Protein AF-A0A356HXI4-F1 (afdb_monomer_lite)

Foldseek 3Di:
DDDDVQVVCCVVPVDGDDDDPDDDDDDDPPPPPDDDDDDDDDDDDDDD

Radius of gyration: 15.2 Å; chains: 1; bounding box: 26×24×34 Å

Sequence (48 aa):
MYREIYEDYKKLFGKEPTRIIGIAIMTDTDNTGGSAVAYYDDIVLVSN

Secondary structure (DSSP, 8-state):
----HHHHHHHHHSSPPPPP---------TTTS---------------

pLDDT: mean 85.81, std 11.58, range [50.69, 97.06]

Structure (mmCIF, N/CA/C/O backbone):
data_AF-A0A356HXI4-F1
#
_entry.id   AF-A0A356HXI4-F1
#
loop_
_atom_site.group_PDB
_atom_site.id
_atom_site.type_symbol
_atom_site.label_atom_id
_atom_site.label_alt_id
_atom_site.label_comp_id
_atom_site.label_asym_id
_atom_site.label_entity_id
_atom_site.label_seq_id
_atom_site.pdbx_PDB_ins_code
_atom_site.Cartn_x
_atom_site.Cartn_y
_atom_site.Cartn_z
_atom_site.occupancy
_atom_site.B_iso_or_equiv
_atom_site.auth_seq_id
_atom_site.auth_comp_id
_atom_site.auth_asym_id
_atom_site.auth_atom_id
_atom_site.pdbx_PDB_model_num
ATOM 1 N N . MET A 1 1 ? 12.503 -10.903 10.856 1.00 50.69 1 MET A N 1
ATOM 2 C CA . MET A 1 1 ? 12.098 -9.845 11.807 1.00 50.69 1 MET A CA 1
ATOM 3 C C . MET A 1 1 ? 10.719 -9.366 11.390 1.00 50.69 1 MET A C 1
ATOM 5 O O . MET A 1 1 ? 10.608 -8.806 10.310 1.00 50.69 1 MET A O 1
ATOM 9 N N . TYR A 1 2 ? 9.673 -9.669 12.160 1.00 56.62 2 TYR A N 1
ATOM 10 C CA . TYR A 1 2 ? 8.324 -9.161 11.889 1.00 56.62 2 TYR A CA 1
ATOM 11 C C . TYR A 1 2 ? 8.244 -7.710 12.373 1.00 56.62 2 TYR A C 1
ATOM 13 O O . TYR A 1 2 ? 8.723 -7.412 13.467 1.00 56.62 2 TYR A O 1
ATOM 21 N N . ARG A 1 3 ? 7.699 -6.811 11.554 1.00 74.12 3 ARG A N 1
ATOM 22 C CA . ARG A 1 3 ? 7.495 -5.404 11.909 1.00 74.12 3 ARG A CA 1
ATOM 23 C C . ARG A 1 3 ? 6.003 -5.167 12.065 1.00 74.12 3 ARG A C 1
ATOM 25 O O . ARG A 1 3 ? 5.244 -5.403 11.130 1.00 74.12 3 ARG A O 1
ATOM 32 N N . GLU A 1 4 ? 5.594 -4.704 13.238 1.00 90.62 4 GLU A N 1
ATOM 33 C CA . GLU A 1 4 ? 4.196 -4.407 13.516 1.00 90.62 4 GLU A CA 1
ATOM 34 C C . GLU A 1 4 ? 3.884 -2.958 13.125 1.00 90.62 4 GLU A C 1
ATOM 36 O O . GLU A 1 4 ? 4.142 -2.013 13.868 1.00 90.62 4 GLU A O 1
ATOM 41 N N . ILE A 1 5 ? 3.342 -2.785 11.919 1.00 90.56 5 ILE A N 1
ATOM 42 C CA . ILE A 1 5 ? 3.055 -1.464 11.333 1.00 90.56 5 ILE A CA 1
ATOM 43 C C . ILE A 1 5 ? 2.088 -0.653 12.209 1.00 90.56 5 ILE A C 1
ATOM 45 O O . ILE A 1 5 ? 2.194 0.570 12.283 1.00 90.56 5 ILE A O 1
ATOM 49 N N . TYR A 1 6 ? 1.170 -1.329 12.900 1.00 91.75 6 TYR A N 1
ATOM 50 C CA . TYR A 1 6 ? 0.205 -0.702 13.798 1.00 91.75 6 TYR A CA 1
ATOM 51 C C . TYR A 1 6 ? 0.883 0.012 14.980 1.00 91.75 6 TYR A C 1
ATOM 53 O O . TYR A 1 6 ? 0.614 1.188 15.232 1.00 91.75 6 TYR A O 1
ATOM 61 N N . GLU A 1 7 ? 1.826 -0.649 15.654 1.00 94.56 7 GLU A N 1
ATOM 62 C CA . GLU A 1 7 ? 2.574 -0.038 16.760 1.00 94.56 7 GLU A CA 1
ATOM 63 C C . GLU A 1 7 ? 3.477 1.101 16.291 1.00 94.56 7 GLU A C 1
ATOM 65 O O . GLU A 1 7 ? 3.614 2.119 16.971 1.00 94.56 7 GLU A O 1
ATOM 70 N N . ASP A 1 8 ? 4.058 0.972 15.102 1.00 94.00 8 ASP A N 1
ATOM 71 C CA . ASP A 1 8 ? 4.879 2.034 14.533 1.00 94.00 8 ASP A CA 1
ATOM 72 C C . ASP A 1 8 ? 4.061 3.270 14.162 1.00 94.00 8 ASP A C 1
ATOM 74 O O . ASP A 1 8 ? 4.508 4.387 14.420 1.00 94.00 8 ASP A O 1
ATOM 78 N N . TYR A 1 9 ? 2.847 3.098 13.630 1.00 94.50 9 TYR A N 1
ATOM 79 C CA . TYR A 1 9 ? 1.933 4.216 13.405 1.00 94.50 9 TYR A CA 1
ATOM 80 C C . TYR A 1 9 ? 1.661 4.963 14.715 1.00 94.50 9 TYR A C 1
ATOM 82 O O . TYR A 1 9 ? 1.817 6.184 14.776 1.00 94.50 9 TYR A O 1
ATOM 90 N N . LYS A 1 10 ? 1.313 4.241 15.788 1.00 96.12 10 LYS A N 1
ATOM 91 C CA . LYS A 1 10 ? 1.036 4.858 17.093 1.00 96.12 10 LYS A CA 1
ATOM 92 C C . LYS A 1 10 ? 2.247 5.600 17.649 1.00 96.12 10 LYS A C 1
ATOM 94 O O . LYS A 1 10 ? 2.091 6.708 18.152 1.00 96.12 10 LYS A O 1
ATOM 99 N N . LYS A 1 11 ? 3.454 5.040 17.523 1.00 95.56 11 LYS A N 1
ATOM 100 C CA . LYS A 1 11 ? 4.696 5.704 17.955 1.00 95.56 11 LYS A CA 1
ATOM 101 C C . LYS A 1 11 ? 4.999 6.967 17.152 1.00 95.56 11 LYS A C 1
ATOM 103 O O . LYS A 1 11 ? 5.410 7.963 17.736 1.00 95.56 11 LYS A O 1
ATOM 108 N N . LEU A 1 12 ? 4.810 6.928 15.833 1.00 96.69 12 LEU A N 1
ATOM 109 C CA . LEU A 1 12 ? 5.130 8.048 14.942 1.00 96.69 12 LEU A CA 1
ATOM 110 C C . LEU A 1 12 ? 4.114 9.188 15.038 1.00 96.69 12 LEU A C 1
ATOM 112 O O . LEU A 1 12 ? 4.494 10.354 14.967 1.00 96.69 12 LEU A O 1
ATOM 116 N N . PHE A 1 13 ? 2.832 8.861 15.189 1.00 95.50 13 PHE A N 1
ATOM 117 C CA . PHE A 1 13 ? 1.743 9.835 15.096 1.00 95.50 13 PHE A CA 1
ATOM 118 C C . PHE A 1 13 ? 1.022 10.095 16.425 1.00 95.50 13 PHE A C 1
ATOM 120 O O . PHE A 1 13 ? 0.175 10.986 16.484 1.00 95.50 13 PHE A O 1
ATOM 127 N N . GLY A 1 14 ? 1.337 9.345 17.487 1.00 97.06 14 GLY A N 1
ATOM 128 C CA . GLY A 1 14 ? 0.821 9.555 18.845 1.00 97.06 14 GLY A CA 1
ATOM 129 C C . GLY A 1 14 ? -0.676 9.281 19.016 1.00 97.06 14 GLY A C 1
ATOM 130 O O . GLY A 1 14 ? -1.276 9.754 19.978 1.00 97.06 14 GLY A O 1
ATOM 131 N N . LYS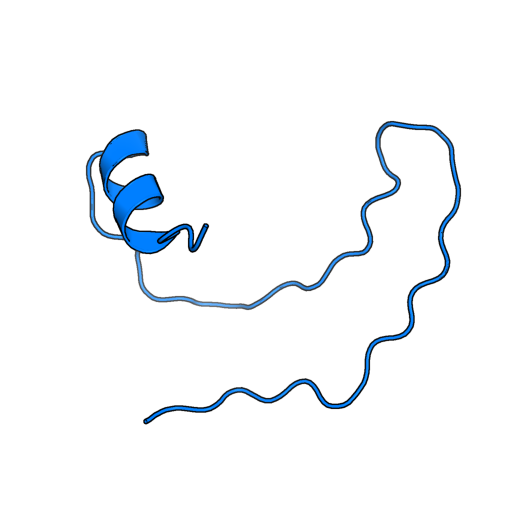 A 1 15 ? -1.303 8.572 18.071 1.00 95.81 15 LYS A N 1
ATOM 132 C CA . LYS A 1 15 ? -2.749 8.317 18.053 1.00 95.81 15 LYS A CA 1
ATOM 133 C C . LYS A 1 15 ? -3.0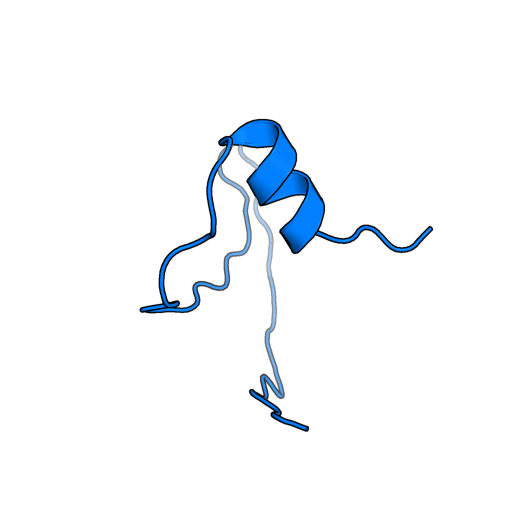94 7.009 17.351 1.00 95.81 15 LYS A C 1
ATOM 135 O O . LYS A 1 15 ? -2.300 6.487 16.570 1.00 95.81 15 LYS A O 1
ATOM 140 N N . GLU A 1 16 ? -4.315 6.543 17.587 1.00 96.19 16 GLU A N 1
ATOM 141 C CA . GLU A 1 16 ? -4.894 5.412 16.865 1.00 96.19 16 GLU A CA 1
ATOM 142 C C . GLU A 1 16 ? -5.096 5.738 15.373 1.00 96.19 16 GLU A C 1
ATOM 144 O O . GLU A 1 16 ? -5.559 6.842 15.044 1.00 96.19 16 GLU A O 1
ATOM 149 N N . PRO A 1 17 ? -4.785 4.803 14.453 1.00 92.69 17 PRO A N 1
ATOM 150 C CA . PRO A 1 17 ? -5.200 4.915 13.063 1.00 92.69 17 PRO A CA 1
ATOM 151 C C . PRO A 1 17 ? -6.725 4.999 12.970 1.00 92.69 17 PRO A C 1
ATOM 153 O O . PRO A 1 17 ? -7.455 4.298 13.672 1.00 92.69 17 PRO A O 1
ATOM 156 N N . THR A 1 18 ? -7.230 5.840 12.072 1.00 92.69 18 THR A N 1
ATOM 157 C CA . THR A 1 18 ? -8.669 5.891 11.802 1.00 92.69 18 THR A CA 1
ATOM 158 C C . THR A 1 18 ? -9.120 4.656 11.026 1.00 92.69 18 THR A C 1
ATOM 160 O O . THR A 1 18 ? -8.310 3.912 10.473 1.00 92.69 18 THR A O 1
ATOM 163 N N . ARG A 1 19 ? -10.440 4.460 10.927 1.00 91.25 19 ARG A N 1
ATOM 164 C CA . ARG A 1 19 ? -11.016 3.395 10.101 1.00 91.25 19 ARG A CA 1
ATOM 165 C C . ARG A 1 19 ? -10.471 3.475 8.671 1.00 91.25 19 ARG A C 1
ATOM 167 O O . ARG A 1 19 ? -10.473 4.546 8.066 1.00 91.25 19 ARG A O 1
ATOM 174 N N . ILE A 1 20 ? -10.032 2.334 8.144 1.00 87.56 20 ILE A N 1
ATOM 175 C CA . ILE A 1 20 ? -9.596 2.203 6.752 1.00 87.56 20 ILE A CA 1
ATOM 176 C C . ILE A 1 20 ? -10.790 2.507 5.838 1.00 87.56 20 ILE A C 1
ATOM 178 O O . ILE A 1 20 ? -11.858 1.915 5.998 1.00 87.56 20 ILE A O 1
ATOM 182 N N . ILE A 1 21 ? -10.604 3.430 4.893 1.00 89.19 21 ILE A N 1
ATOM 183 C CA . ILE A 1 21 ? -11.625 3.822 3.902 1.00 89.19 21 ILE A CA 1
ATOM 184 C C . ILE A 1 21 ? -11.291 3.360 2.478 1.00 89.19 21 ILE A C 1
ATOM 186 O O . ILE A 1 21 ? -12.115 3.488 1.580 1.00 89.19 21 ILE A O 1
ATOM 190 N N . GLY A 1 22 ? -10.092 2.820 2.270 1.00 89.31 22 GLY A N 1
ATOM 191 C CA . GLY A 1 22 ? -9.626 2.324 0.984 1.00 89.31 22 GLY A CA 1
ATOM 192 C C . GLY A 1 22 ? -8.259 1.665 1.114 1.00 89.31 22 GLY A C 1
ATOM 193 O O . GLY A 1 22 ? -7.531 1.910 2.076 1.00 89.31 22 GLY A O 1
ATOM 194 N N . ILE A 1 23 ? -7.932 0.818 0.144 1.00 89.31 23 ILE A N 1
ATOM 195 C CA . ILE A 1 23 ? -6.635 0.155 0.018 1.00 89.31 23 ILE A CA 1
ATOM 196 C C . ILE A 1 23 ? -6.107 0.500 -1.369 1.00 8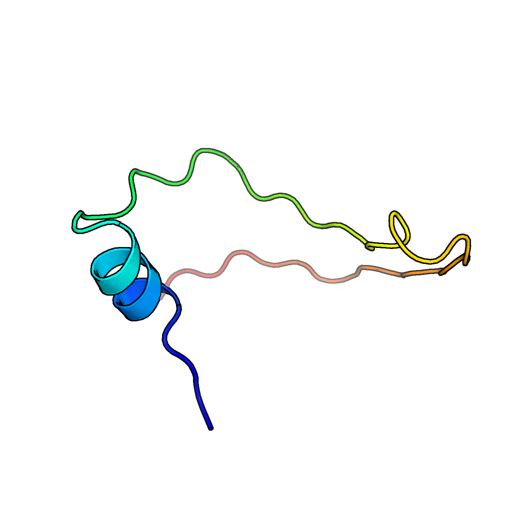9.31 23 ILE A C 1
ATOM 198 O O . ILE A 1 23 ? -6.816 0.334 -2.359 1.00 89.31 23 ILE A O 1
ATOM 202 N N . ALA A 1 24 ? -4.876 0.996 -1.426 1.00 90.56 24 ALA A N 1
ATOM 203 C CA . ALA A 1 24 ? -4.175 1.262 -2.670 1.00 90.56 24 ALA A CA 1
ATOM 204 C C . ALA A 1 24 ? -3.001 0.293 -2.792 1.00 90.56 24 ALA A C 1
ATOM 206 O O . ALA A 1 24 ? -2.271 0.065 -1.827 1.00 90.56 24 ALA A O 1
ATOM 207 N N . ILE A 1 25 ? -2.828 -0.260 -3.987 1.00 89.50 25 ILE A N 1
ATOM 208 C CA . ILE A 1 25 ? -1.681 -1.083 -4.349 1.00 89.50 25 ILE A CA 1
ATOM 209 C C . ILE A 1 25 ? -0.967 -0.338 -5.465 1.00 89.50 25 ILE A C 1
ATOM 211 O O . ILE A 1 25 ? -1.593 0.050 -6.450 1.00 89.50 25 ILE A O 1
ATOM 215 N N . MET A 1 26 ? 0.327 -0.102 -5.287 1.00 88.94 26 MET A N 1
ATOM 216 C CA . MET A 1 26 ? 1.124 0.668 -6.231 1.00 88.94 26 MET A CA 1
ATOM 217 C C . MET A 1 26 ? 2.449 -0.028 -6.510 1.00 88.94 26 MET A C 1
ATOM 219 O O . MET A 1 26 ? 3.073 -0.596 -5.613 1.00 88.94 26 MET A O 1
ATOM 223 N N . THR A 1 27 ? 2.866 0.025 -7.772 1.00 88.56 27 THR A N 1
ATOM 224 C CA . THR A 1 27 ? 4.259 -0.191 -8.155 1.00 88.56 27 THR A CA 1
ATOM 225 C C . THR A 1 27 ? 4.905 1.174 -8.173 1.00 88.56 27 THR A C 1
ATOM 227 O O . THR A 1 27 ? 4.529 2.019 -8.982 1.00 88.56 27 THR A O 1
ATOM 230 N N . ASP A 1 28 ? 5.825 1.403 -7.249 1.00 80.94 28 ASP A N 1
ATOM 231 C CA . ASP A 1 28 ? 6.526 2.672 -7.166 1.00 80.94 28 ASP A CA 1
ATOM 232 C C . ASP A 1 28 ? 7.728 2.689 -8.126 1.00 80.94 28 ASP A C 1
ATOM 234 O O . ASP A 1 28 ? 8.627 1.850 -8.034 1.00 80.94 28 ASP A O 1
ATOM 238 N N . THR A 1 29 ? 7.726 3.635 -9.068 1.00 69.06 29 THR A N 1
ATOM 239 C CA . THR A 1 29 ? 8.851 3.937 -9.970 1.00 69.06 29 THR A CA 1
ATOM 240 C C . THR A 1 29 ? 9.225 5.424 -9.941 1.00 69.06 29 THR A C 1
ATOM 242 O O . THR A 1 29 ? 10.023 5.870 -10.767 1.00 69.06 29 THR A O 1
ATOM 245 N N . ASP A 1 30 ? 8.638 6.218 -9.040 1.00 65.50 30 ASP A N 1
ATOM 246 C CA . ASP A 1 30 ? 8.519 7.672 -9.206 1.00 65.50 30 ASP A CA 1
ATOM 247 C C . ASP A 1 30 ? 9.805 8.470 -8.907 1.00 65.50 30 ASP A C 1
ATOM 249 O O . ASP A 1 30 ? 9.939 9.605 -9.362 1.00 65.50 30 ASP A O 1
ATOM 253 N N . ASN A 1 31 ? 10.799 7.860 -8.249 1.00 62.25 31 ASN A N 1
ATOM 254 C CA . ASN A 1 31 ? 12.012 8.554 -7.794 1.00 62.25 31 ASN A CA 1
ATOM 255 C C . ASN A 1 31 ? 13.328 8.116 -8.463 1.00 62.25 31 ASN A C 1
ATOM 257 O O . ASN A 1 31 ? 14.397 8.602 -8.091 1.00 62.25 31 ASN A O 1
ATOM 261 N N . THR A 1 32 ? 13.293 7.210 -9.447 1.00 67.44 32 THR A N 1
ATOM 262 C CA . THR A 1 32 ? 14.526 6.676 -10.073 1.00 67.44 32 THR A CA 1
ATOM 263 C C . THR A 1 32 ? 14.623 6.903 -11.581 1.00 67.44 32 THR A C 1
ATOM 265 O O . THR A 1 32 ? 15.662 6.615 -12.171 1.00 67.44 32 THR A O 1
ATOM 268 N N . GLY A 1 33 ? 13.556 7.398 -12.223 1.00 75.44 33 GLY A N 1
ATOM 269 C CA . GLY A 1 33 ? 13.460 7.467 -13.688 1.00 75.44 33 GLY A CA 1
ATOM 270 C C . GLY A 1 33 ? 13.424 6.090 -14.369 1.00 75.44 33 GLY A C 1
ATOM 271 O O . GLY A 1 33 ? 13.514 6.005 -15.593 1.00 75.44 33 GLY A O 1
ATOM 272 N N . GLY A 1 34 ? 13.326 5.015 -13.581 1.00 80.94 34 GLY A N 1
ATOM 273 C CA . GLY A 1 34 ? 13.236 3.641 -14.050 1.00 80.94 34 GLY A CA 1
ATOM 274 C C . GLY A 1 34 ? 11.816 3.245 -14.452 1.00 80.94 34 GLY A C 1
ATOM 275 O O . GLY A 1 34 ? 10.848 3.962 -14.213 1.00 80.94 34 GLY A O 1
ATOM 276 N N . SER A 1 35 ? 11.697 2.060 -15.048 1.00 83.94 35 SER A N 1
ATOM 277 C CA . SER A 1 35 ? 10.411 1.421 -15.325 1.00 83.94 35 SER A CA 1
ATOM 278 C C . SER A 1 35 ? 10.367 0.052 -14.662 1.00 83.94 35 SER A C 1
ATOM 280 O O . SER A 1 35 ? 11.387 -0.631 -14.555 1.00 83.94 35 SER A O 1
ATOM 282 N N . ALA A 1 36 ? 9.181 -0.335 -14.210 1.00 84.19 36 ALA A N 1
ATOM 283 C CA . ALA A 1 36 ? 8.924 -1.641 -13.634 1.00 84.19 36 ALA A CA 1
ATOM 284 C C . ALA A 1 36 ? 7.615 -2.190 -14.200 1.00 84.19 36 ALA A C 1
ATOM 286 O O . ALA A 1 36 ? 6.665 -1.446 -14.443 1.00 84.19 36 ALA A O 1
ATOM 287 N N . VAL A 1 37 ? 7.579 -3.503 -14.398 1.00 88.75 37 VAL A N 1
ATOM 288 C CA . VAL A 1 37 ? 6.353 -4.238 -14.703 1.00 88.75 37 VAL A CA 1
ATOM 289 C C . VAL A 1 37 ? 6.006 -5.045 -13.465 1.00 88.75 37 VAL A C 1
ATOM 291 O O . VAL A 1 37 ? 6.828 -5.833 -12.997 1.00 88.75 37 VAL A O 1
ATOM 294 N N . ALA A 1 38 ? 4.797 -4.852 -12.952 1.00 90.94 38 ALA A N 1
ATOM 295 C CA . ALA A 1 38 ? 4.263 -5.652 -11.864 1.00 90.94 38 ALA A CA 1
ATOM 296 C C . ALA A 1 38 ? 2.971 -6.329 -12.298 1.00 90.94 38 ALA A C 1
ATOM 298 O O . ALA A 1 38 ? 2.123 -5.731 -12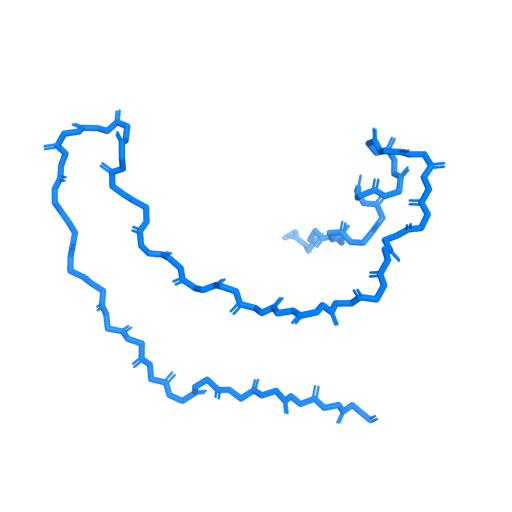.961 1.00 90.94 38 ALA A O 1
ATOM 299 N N . TYR A 1 39 ? 2.835 -7.578 -11.876 1.00 93.56 39 TYR A N 1
ATOM 300 C CA . TYR A 1 39 ? 1.615 -8.351 -12.000 1.00 93.56 39 TYR A CA 1
ATOM 301 C C . TYR A 1 39 ? 1.075 -8.567 -10.592 1.00 93.56 39 TYR A C 1
ATOM 303 O O . TYR A 1 39 ? 1.828 -8.922 -9.684 1.00 93.56 39 TYR A O 1
ATOM 311 N N . TYR A 1 40 ? -0.218 -8.329 -10.422 1.00 92.81 40 TYR A N 1
ATOM 312 C CA . TYR A 1 40 ? -0.935 -8.568 -9.180 1.00 92.81 40 TYR A CA 1
ATOM 313 C C . TYR A 1 40 ? -1.990 -9.625 -9.455 1.00 92.81 40 TYR A C 1
ATOM 315 O O . TYR A 1 40 ? -2.708 -9.516 -10.447 1.00 92.81 40 TYR A O 1
ATOM 323 N N . ASP A 1 41 ? -2.078 -10.618 -8.582 1.00 95.06 41 ASP A N 1
ATOM 324 C CA . ASP A 1 41 ? -3.072 -11.679 -8.676 1.00 95.06 41 ASP A CA 1
ATOM 325 C C . ASP A 1 41 ? -3.521 -12.094 -7.270 1.00 95.06 41 ASP A C 1
ATOM 327 O O . ASP A 1 41 ? -2.829 -11.803 -6.290 1.00 95.06 41 ASP A O 1
ATOM 331 N N . ASP A 1 42 ? -4.692 -12.721 -7.177 1.00 93.75 42 ASP A N 1
ATOM 332 C CA . ASP A 1 42 ? -5.246 -13.324 -5.955 1.00 93.75 42 ASP A CA 1
ATOM 333 C C . ASP A 1 42 ? -5.240 -12.427 -4.696 1.00 93.75 42 ASP A C 1
ATOM 335 O O . ASP A 1 42 ? -5.003 -12.875 -3.569 1.00 93.75 42 ASP A O 1
ATOM 339 N N . ILE A 1 43 ? -5.534 -11.133 -4.854 1.00 92.25 43 ILE A N 1
ATOM 340 C 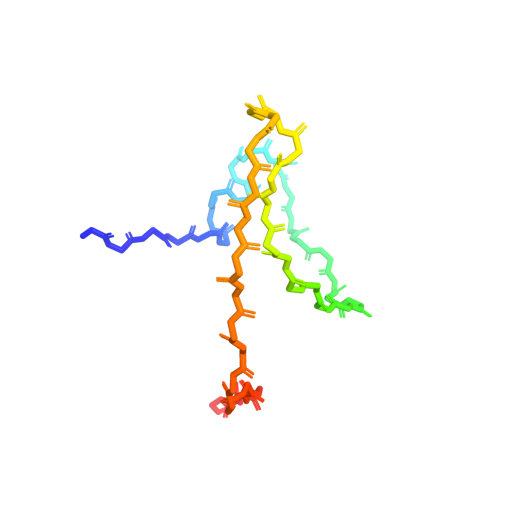CA . ILE A 1 43 ? -5.656 -10.220 -3.709 1.00 92.25 43 ILE A CA 1
ATOM 341 C C . ILE A 1 43 ? -6.944 -10.532 -2.941 1.00 92.25 43 ILE A C 1
ATOM 343 O O . ILE A 1 43 ? -8.050 -10.268 -3.415 1.00 92.25 43 ILE A O 1
ATOM 347 N N . VAL A 1 44 ? -6.792 -11.030 -1.714 1.00 91.44 44 VAL A N 1
ATOM 348 C CA . VAL A 1 44 ? -7.902 -11.352 -0.812 1.00 91.44 44 VAL A CA 1
ATOM 349 C C . VAL A 1 44 ? -7.866 -10.500 0.452 1.00 91.44 44 VAL A C 1
ATOM 351 O O . VAL A 1 44 ? -6.818 -10.294 1.064 1.00 91.44 44 VAL A O 1
ATOM 354 N N . LEU A 1 45 ? -9.040 -10.030 0.873 1.00 88.06 45 LEU A N 1
ATOM 355 C CA . LEU A 1 45 ? -9.239 -9.494 2.214 1.00 88.06 45 LEU A CA 1
ATOM 356 C C . LEU A 1 45 ? -9.822 -10.603 3.078 1.00 88.06 45 LEU A C 1
ATOM 358 O O . LEU A 1 45 ? -10.958 -11.025 2.871 1.00 88.06 45 LEU A O 1
ATOM 362 N N . VAL A 1 46 ? -9.030 -11.074 4.034 1.00 85.69 46 VAL A N 1
ATOM 363 C CA . VAL A 1 46 ? -9.452 -12.083 5.004 1.00 85.69 46 VAL A CA 1
ATOM 364 C C . VAL A 1 46 ? -9.633 -11.430 6.367 1.00 85.69 46 VAL A C 1
ATOM 366 O O . VAL A 1 46 ? -8.818 -10.613 6.795 1.00 85.69 46 VAL A O 1
ATOM 369 N N . SER A 1 47 ? -10.718 -11.784 7.045 1.00 79.56 47 SER A N 1
ATOM 370 C CA . SER A 1 47 ? -10.889 -11.549 8.476 1.00 79.56 47 SER A CA 1
ATOM 371 C C . SER A 1 47 ? -10.804 -12.890 9.198 1.00 79.56 47 SE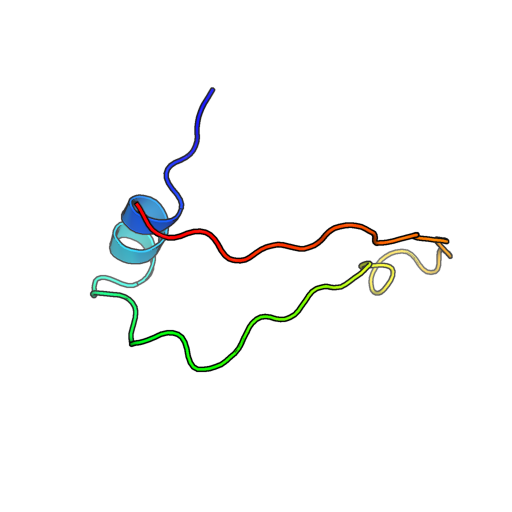R A C 1
ATOM 373 O O . SER A 1 47 ? -11.267 -13.896 8.658 1.00 79.56 47 SER A O 1
ATOM 375 N N . ASN A 1 48 ? -10.234 -12.887 10.402 1.00 57.59 48 ASN A N 1
ATOM 376 C CA . ASN A 1 48 ? -10.319 -14.023 11.322 1.00 57.59 48 ASN A CA 1
ATOM 377 C C . ASN A 1 48 ? -11.678 -14.074 12.021 1.00 57.59 48 ASN A C 1
ATOM 379 O O . ASN A 1 48 ? -12.272 -12.986 12.213 1.00 57.59 48 ASN A O 1
#